Protein AF-A0A924YZQ9-F1 (afdb_monomer_lite)

Radius of gyration: 11.77 Å; chains: 1; bounding box: 32×21×35 Å

pLDDT: mean 90.17, std 10.17, range [48.69, 96.62]

Secondary structure (DSSP, 8-state):
--HHHHHHHHHHHHHHHHHTT-HHHHHHHHHHHHHH-TT-HHHHHHHHHIIIIIS--HHHHHHHHHHHHHHH--

Sequence (74 aa):
MARGTDFAQDYQQAERAYMQGKYEEAAKIVDRLVDDDPQDPSARLLRGHIYCYGLQQYGVAQEQYQTVLNLTSD

Foldseek 3Di:
DCVVVVLVVLQVVLVVCVVVLVLVSSLVSLVVSCVVPVLDLSSLQSNLCSCVPRVVNNVSNVVSVVSSCVSPPD

Structure (mmCIF, N/CA/C/O backbone):
data_AF-A0A924YZQ9-F1
#
_entry.id   AF-A0A924YZQ9-F1
#
loop_
_atom_site.group_PDB
_atom_site.id
_atom_site.type_symbol
_atom_site.label_atom_id
_atom_site.label_alt_id
_atom_site.label_comp_id
_atom_site.label_asym_id
_atom_site.label_entity_id
_atom_site.label_seq_id
_atom_site.pdbx_PDB_ins_code
_atom_site.Cartn_x
_a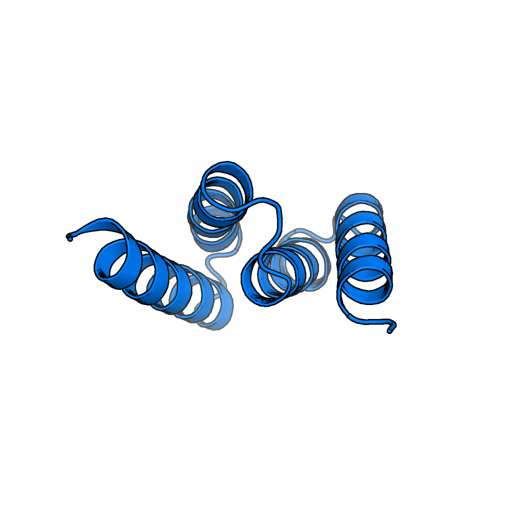tom_site.Cartn_y
_atom_site.Cartn_z
_atom_site.occupancy
_atom_site.B_iso_or_equiv
_atom_site.auth_seq_id
_atom_site.auth_comp_id
_atom_site.auth_asym_id
_atom_site.auth_atom_id
_atom_site.pdbx_PDB_model_num
ATOM 1 N N . MET A 1 1 ? 5.008 -1.306 -27.810 1.00 48.69 1 MET A N 1
ATOM 2 C CA . MET A 1 1 ? 5.808 -0.521 -26.842 1.00 48.69 1 MET A CA 1
ATOM 3 C C . MET A 1 1 ? 4.917 0.242 -25.844 1.00 48.69 1 MET A C 1
ATOM 5 O O . MET A 1 1 ? 5.301 1.311 -25.410 1.00 48.69 1 MET A O 1
ATOM 9 N N . ALA A 1 2 ? 3.741 -0.283 -25.458 1.00 54.78 2 ALA A N 1
ATOM 10 C CA . ALA A 1 2 ? 2.752 0.474 -24.667 1.00 54.78 2 ALA A CA 1
ATOM 11 C C . ALA A 1 2 ? 2.750 0.169 -23.152 1.00 54.78 2 ALA A C 1
ATOM 13 O O . ALA A 1 2 ? 2.192 0.944 -22.387 1.00 54.78 2 ALA A O 1
ATOM 14 N N . ARG A 1 3 ? 3.381 -0.934 -22.715 1.00 60.47 3 ARG A N 1
ATOM 15 C CA . ARG A 1 3 ? 3.293 -1.426 -21.325 1.00 60.47 3 ARG A CA 1
ATOM 16 C C . ARG A 1 3 ? 4.011 -0.540 -20.298 1.00 60.47 3 ARG A C 1
ATOM 18 O O . ARG A 1 3 ? 3.451 -0.260 -19.252 1.00 60.47 3 ARG A O 1
ATOM 25 N N . GLY A 1 4 ? 5.198 -0.016 -20.619 1.00 62.44 4 GLY A N 1
ATOM 26 C CA . GLY A 1 4 ? 5.960 0.819 -19.672 1.00 62.44 4 GLY A CA 1
ATOM 27 C C . GLY A 1 4 ? 5.300 2.166 -19.348 1.00 62.44 4 GLY A C 1
ATOM 28 O O . GLY A 1 4 ? 5.420 2.669 -18.237 1.00 62.44 4 GLY A O 1
ATOM 29 N N . THR A 1 5 ? 4.567 2.742 -20.304 1.00 68.38 5 THR A N 1
ATOM 30 C CA . THR A 1 5 ? 3.795 3.980 -20.106 1.00 68.38 5 THR A CA 1
ATOM 31 C C . THR A 1 5 ? 2.543 3.773 -19.261 1.00 68.38 5 THR A C 1
ATOM 33 O O . THR A 1 5 ? 2.179 4.671 -18.509 1.00 68.38 5 THR A O 1
ATOM 36 N N . ASP A 1 6 ? 1.906 2.607 -19.372 1.00 81.75 6 ASP A N 1
ATOM 37 C CA . ASP A 1 6 ? 0.702 2.263 -18.609 1.00 81.75 6 ASP A CA 1
ATOM 38 C C . ASP A 1 6 ? 1.055 1.998 -17.139 1.00 81.75 6 ASP A C 1
ATOM 40 O O . ASP A 1 6 ? 0.462 2.599 -16.248 1.00 81.75 6 ASP A O 1
ATOM 44 N N . PHE A 1 7 ? 2.137 1.247 -16.896 1.00 87.25 7 PHE A N 1
ATOM 45 C CA . PHE A 1 7 ? 2.649 0.963 -15.553 1.00 87.25 7 PHE A CA 1
ATOM 46 C C . PHE A 1 7 ? 2.955 2.236 -14.754 1.00 87.25 7 PHE A C 1
ATOM 48 O O . PHE A 1 7 ? 2.493 2.402 -13.627 1.00 87.25 7 PHE A O 1
ATOM 55 N N . ALA A 1 8 ? 3.709 3.175 -15.337 1.00 88.88 8 ALA A N 1
ATOM 56 C CA . ALA A 1 8 ? 4.053 4.421 -14.654 1.00 88.88 8 ALA A CA 1
ATOM 57 C C . ALA A 1 8 ? 2.811 5.281 -14.355 1.00 88.88 8 ALA A C 1
ATOM 59 O O . ALA A 1 8 ? 2.737 5.929 -13.310 1.00 88.88 8 ALA A O 1
ATOM 60 N N . GLN A 1 9 ? 1.827 5.281 -15.259 1.00 91.88 9 GLN A N 1
ATOM 61 C CA . GLN A 1 9 ? 0.588 6.032 -15.088 1.00 91.88 9 GLN A CA 1
ATOM 62 C C . GLN A 1 9 ? -0.299 5.420 -13.995 1.00 91.88 9 GLN A C 1
ATOM 64 O O . GLN A 1 9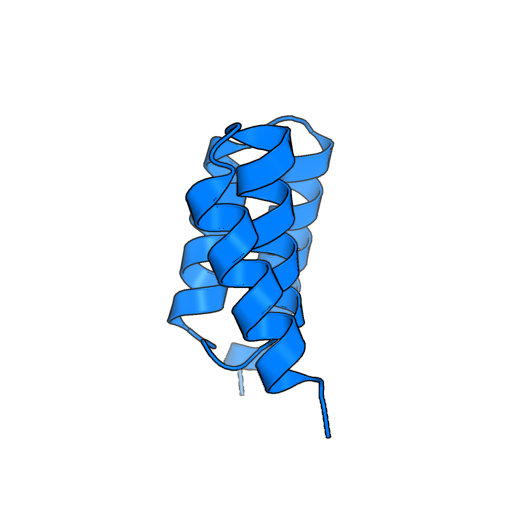 ? -0.804 6.151 -13.140 1.00 91.88 9 GLN A O 1
ATOM 69 N N . ASP A 1 10 ? -0.442 4.095 -13.983 1.00 93.12 10 ASP A N 1
ATOM 70 C CA . ASP A 1 10 ? -1.167 3.362 -12.946 1.00 93.12 10 ASP A CA 1
ATOM 71 C C . ASP A 1 10 ? -0.472 3.503 -11.582 1.00 93.12 10 ASP A C 1
ATOM 73 O O . ASP A 1 10 ? -1.136 3.742 -10.574 1.00 93.12 10 ASP A O 1
ATOM 77 N N . TYR A 1 11 ? 0.864 3.473 -11.534 1.00 94.25 11 TYR A N 1
ATOM 78 C CA . TYR A 1 11 ? 1.623 3.715 -10.302 1.00 94.25 11 TYR A CA 1
ATOM 79 C C . TYR A 1 11 ? 1.323 5.102 -9.723 1.00 94.25 11 TYR A C 1
ATOM 81 O O . TYR A 1 11 ? 0.924 5.232 -8.563 1.00 94.25 11 TYR A O 1
ATOM 89 N N . GLN A 1 12 ? 1.398 6.141 -10.559 1.00 94.94 12 GLN A N 1
ATOM 90 C CA . GLN A 1 12 ? 1.038 7.504 -10.164 1.00 94.94 12 GLN A CA 1
ATOM 91 C C . GLN A 1 12 ? -0.425 7.602 -9.704 1.00 94.94 12 GLN A C 1
ATOM 93 O O . GLN A 1 12 ? -0.746 8.356 -8.782 1.00 94.94 12 GLN A O 1
ATOM 98 N N . GLN A 1 13 ? -1.337 6.859 -10.336 1.00 95.75 13 GLN A N 1
ATOM 99 C CA . GLN A 1 13 ? -2.740 6.836 -9.938 1.00 95.75 13 GLN A CA 1
ATOM 100 C C . GLN A 1 13 ? -2.928 6.182 -8.562 1.00 95.75 13 GLN A C 1
ATOM 102 O O . GLN A 1 13 ? -3.652 6.737 -7.731 1.00 95.75 13 GLN A O 1
ATOM 107 N N . ALA A 1 14 ? -2.251 5.061 -8.299 1.00 96.06 14 ALA A N 1
ATOM 108 C CA . ALA A 1 14 ? -2.267 4.381 -7.008 1.00 96.06 14 ALA A CA 1
ATOM 109 C C . ALA A 1 14 ? -1.733 5.284 -5.887 1.00 96.06 14 ALA A C 1
ATOM 111 O O . ALA A 1 14 ? -2.394 5.437 -4.858 1.00 96.06 14 ALA A O 1
ATOM 112 N N . GLU A 1 15 ? -0.598 5.957 -6.103 1.00 95.12 15 GLU A N 1
ATOM 113 C CA . GLU A 1 15 ? -0.042 6.921 -5.145 1.00 95.12 15 GLU A CA 1
ATOM 114 C C . GLU A 1 15 ? -1.022 8.059 -4.853 1.00 95.12 15 GLU A C 1
ATOM 116 O O . GLU A 1 15 ? -1.292 8.390 -3.697 1.00 95.12 15 GLU A O 1
ATOM 121 N N . ARG A 1 16 ? -1.618 8.644 -5.897 1.00 96.62 16 ARG A N 1
ATOM 122 C CA . ARG A 1 16 ? -2.597 9.724 -5.728 1.00 96.62 16 ARG A CA 1
ATOM 123 C C . ARG A 1 16 ? -3.839 9.263 -4.976 1.00 96.62 16 ARG A C 1
ATOM 125 O O . ARG A 1 16 ? -4.376 10.044 -4.190 1.00 96.62 16 ARG A O 1
ATOM 132 N N . ALA A 1 17 ? -4.329 8.053 -5.235 1.00 96.38 17 ALA A N 1
ATOM 133 C CA . ALA A 1 17 ? -5.462 7.482 -4.513 1.00 96.38 17 ALA A CA 1
ATOM 134 C C . ALA A 1 17 ? -5.106 7.260 -3.034 1.00 96.38 17 ALA A C 1
ATOM 136 O O . ALA A 1 17 ? -5.875 7.658 -2.156 1.00 96.38 17 ALA A O 1
ATOM 137 N N . TYR A 1 18 ? -3.907 6.742 -2.755 1.00 96.12 18 TYR A N 1
ATOM 138 C CA . TYR A 1 18 ? -3.383 6.570 -1.402 1.00 96.12 18 TYR A CA 1
ATOM 139 C C . TYR A 1 18 ? -3.311 7.903 -0.642 1.00 96.12 18 TYR A C 1
ATOM 141 O O . TYR A 1 18 ? -3.857 8.016 0.454 1.00 96.12 18 TYR A O 1
ATOM 149 N N . MET A 1 19 ? -2.747 8.950 -1.254 1.00 94.25 19 MET A N 1
ATOM 150 C CA . MET A 1 19 ? -2.672 10.292 -0.655 1.00 94.25 19 MET A CA 1
ATOM 151 C C . MET A 1 19 ? -4.047 10.931 -0.408 1.00 94.25 19 MET A C 1
ATOM 153 O O . MET A 1 19 ? -4.193 11.755 0.490 1.00 94.25 19 MET A O 1
ATOM 157 N N . GLN A 1 20 ? -5.063 10.565 -1.193 1.00 95.88 20 GLN A N 1
ATOM 158 C CA . GLN A 1 20 ? -6.445 11.025 -1.014 1.00 95.88 20 GLN A CA 1
ATOM 159 C C . GLN A 1 20 ? -7.217 10.223 0.049 1.00 95.88 20 GLN A C 1
ATOM 161 O O . GLN A 1 20 ? -8.405 10.475 0.246 1.00 95.88 20 GLN A O 1
ATOM 166 N N . GLY A 1 21 ? -6.588 9.240 0.702 1.00 94.94 21 GLY A N 1
ATOM 167 C CA . GLY A 1 21 ? -7.251 8.338 1.646 1.00 94.94 21 GLY A CA 1
ATOM 168 C C . GLY A 1 21 ? -8.136 7.279 0.981 1.00 94.94 21 GLY A C 1
ATOM 169 O O . GLY A 1 21 ? -8.878 6.573 1.660 1.00 94.94 21 GLY A O 1
ATOM 170 N N . LYS A 1 22 ? -8.079 7.144 -0.350 1.00 96.62 22 LYS A N 1
ATOM 171 C CA . LYS A 1 22 ? -8.842 6.154 -1.124 1.00 96.62 22 LYS A CA 1
ATOM 172 C C . LYS A 1 22 ? -8.081 4.832 -1.168 1.00 96.62 22 LYS A C 1
ATOM 174 O O . LYS A 1 22 ? -7.641 4.380 -2.223 1.00 96.62 22 LYS A O 1
ATOM 179 N N . TYR A 1 23 ? -7.894 4.223 -0.004 1.00 94.94 23 TYR A N 1
ATOM 180 C CA . TYR A 1 23 ? -7.005 3.073 0.156 1.00 94.94 23 TYR A CA 1
ATOM 181 C C . TYR A 1 23 ? -7.452 1.839 -0.632 1.00 94.94 23 TYR A C 1
ATOM 183 O O . TYR A 1 23 ? -6.617 1.160 -1.215 1.00 94.94 23 TYR A O 1
ATOM 191 N N . GLU A 1 24 ? -8.758 1.580 -0.721 1.00 94.88 24 GLU A N 1
ATOM 192 C CA . GLU A 1 24 ? -9.292 0.464 -1.514 1.00 94.88 24 GLU A CA 1
ATOM 193 C C . GLU A 1 24 ? -9.065 0.645 -3.021 1.00 94.88 24 GLU A C 1
ATOM 195 O O . GLU A 1 24 ? -8.801 -0.319 -3.737 1.00 94.88 24 GLU A O 1
ATOM 200 N N . GLU A 1 25 ? -9.161 1.881 -3.519 1.00 95.75 25 GLU A N 1
ATOM 201 C CA . GLU A 1 25 ? -8.885 2.200 -4.923 1.00 95.75 25 GLU A CA 1
ATOM 202 C C . GLU A 1 25 ? -7.387 2.075 -5.213 1.00 95.75 25 GLU A C 1
ATOM 204 O O . GLU A 1 25 ? -7.000 1.429 -6.186 1.00 95.75 25 GLU A O 1
ATOM 209 N N . ALA A 1 26 ? -6.547 2.607 -4.320 1.00 96.56 26 ALA A N 1
ATOM 210 C CA . ALA A 1 26 ? -5.098 2.471 -4.400 1.00 96.56 26 ALA A CA 1
ATOM 211 C C . ALA A 1 26 ? -4.664 0.995 -4.401 1.00 96.56 26 ALA A C 1
ATOM 213 O O . ALA A 1 26 ? -3.838 0.606 -5.224 1.00 96.56 26 ALA A O 1
ATOM 214 N N . ALA A 1 27 ? -5.266 0.170 -3.535 1.00 95.81 27 ALA A N 1
ATOM 215 C CA . ALA A 1 27 ? -5.001 -1.265 -3.454 1.00 95.81 27 ALA A CA 1
ATOM 216 C C . ALA A 1 27 ? -5.327 -1.967 -4.781 1.00 95.81 27 ALA A C 1
ATOM 218 O O . ALA A 1 27 ? -4.478 -2.633 -5.354 1.00 95.81 27 ALA A O 1
ATOM 219 N N . LYS A 1 28 ? -6.510 -1.724 -5.360 1.00 95.88 28 LYS A N 1
ATOM 220 C CA . LYS A 1 28 ? -6.889 -2.324 -6.654 1.00 95.88 28 LYS A CA 1
ATOM 221 C C . LYS A 1 28 ? -5.921 -1.991 -7.788 1.00 95.88 28 LYS A C 1
ATOM 223 O O . LYS A 1 28 ? -5.706 -2.819 -8.670 1.00 95.88 28 LYS A O 1
ATOM 228 N N . ILE A 1 29 ? -5.392 -0.770 -7.813 1.00 95.50 29 ILE A N 1
ATOM 229 C CA . ILE A 1 29 ? -4.449 -0.359 -8.855 1.00 95.50 29 ILE A CA 1
ATOM 230 C C . ILE A 1 29 ? -3.091 -1.017 -8.609 1.00 95.50 29 ILE A C 1
ATOM 232 O O . ILE A 1 29 ? -2.546 -1.639 -9.516 1.00 95.50 29 ILE A O 1
ATOM 236 N N . VAL A 1 30 ? -2.577 -0.950 -7.380 1.00 94.75 30 VAL A N 1
ATOM 237 C CA . VAL A 1 30 ? -1.257 -1.500 -7.061 1.00 94.75 30 VAL A CA 1
ATOM 238 C C . VAL A 1 30 ? -1.213 -3.031 -7.102 1.00 94.75 30 VAL A C 1
ATOM 240 O O . VAL A 1 30 ? -0.184 -3.588 -7.463 1.00 94.75 30 VAL A O 1
ATOM 243 N N . ASP A 1 31 ? -2.314 -3.730 -6.807 1.00 94.38 31 ASP A N 1
ATOM 244 C CA . ASP A 1 31 ? -2.406 -5.181 -7.013 1.00 94.38 31 ASP A CA 1
ATOM 245 C C . ASP A 1 31 ? -2.240 -5.544 -8.487 1.00 94.38 31 ASP A C 1
ATOM 247 O O . ASP A 1 31 ? -1.523 -6.489 -8.791 1.00 94.38 31 ASP A O 1
ATOM 251 N N . ARG A 1 32 ? -2.832 -4.768 -9.407 1.00 93.19 32 ARG A N 1
ATOM 252 C CA . ARG A 1 32 ? -2.624 -4.981 -10.847 1.00 93.19 32 ARG A CA 1
ATOM 253 C C . ARG A 1 32 ? -1.179 -4.720 -11.258 1.00 93.19 32 ARG A C 1
ATOM 255 O O . ARG A 1 32 ? -0.650 -5.479 -12.055 1.00 93.19 32 ARG A O 1
ATOM 262 N N . LEU A 1 33 ? -0.536 -3.695 -10.696 1.00 92.94 33 LEU A N 1
ATOM 263 C CA . LEU A 1 33 ? 0.877 -3.407 -10.967 1.00 92.94 33 LEU A CA 1
ATOM 264 C C . LEU A 1 33 ? 1.791 -4.549 -10.515 1.00 92.94 33 LEU A C 1
ATOM 266 O O . LEU A 1 33 ? 2.695 -4.928 -11.248 1.00 92.94 33 LEU A O 1
ATOM 270 N N . VAL A 1 34 ? 1.544 -5.109 -9.328 1.00 92.25 34 VAL A N 1
ATOM 271 C CA . VAL A 1 34 ? 2.320 -6.241 -8.798 1.00 92.25 34 VAL A CA 1
ATOM 272 C C . VAL A 1 34 ? 2.000 -7.551 -9.530 1.00 92.25 34 VAL A C 1
ATOM 274 O O . VAL A 1 34 ? 2.860 -8.424 -9.598 1.00 92.25 34 VAL A O 1
ATOM 277 N N . ASP A 1 35 ? 0.790 -7.712 -10.071 1.00 91.00 35 ASP A N 1
ATOM 278 C CA . ASP A 1 35 ? 0.426 -8.859 -10.916 1.00 91.00 35 ASP A CA 1
ATOM 279 C C . ASP A 1 35 ? 1.091 -8.786 -12.302 1.00 91.00 35 ASP A C 1
ATOM 281 O O . ASP A 1 35 ? 1.611 -9.792 -12.783 1.00 91.00 35 ASP A O 1
ATOM 285 N N . ASP A 1 36 ? 1.132 -7.593 -12.914 1.00 90.00 36 ASP A N 1
ATOM 286 C CA . ASP A 1 36 ? 1.778 -7.366 -14.216 1.00 90.00 36 ASP A CA 1
ATOM 287 C C . ASP A 1 36 ? 3.307 -7.458 -14.114 1.00 90.00 36 ASP A C 1
ATOM 289 O O . ASP A 1 36 ? 3.936 -8.142 -14.925 1.00 90.00 36 ASP A O 1
ATOM 293 N N . ASP A 1 37 ? 3.899 -6.840 -13.085 1.00 88.31 37 ASP A N 1
ATOM 294 C CA . ASP A 1 37 ? 5.328 -6.934 -12.796 1.00 88.31 37 ASP A CA 1
ATOM 295 C C . ASP A 1 37 ? 5.592 -7.326 -11.328 1.00 88.31 37 ASP A C 1
ATOM 297 O O . ASP A 1 37 ? 5.782 -6.481 -10.445 1.00 88.31 37 ASP A O 1
ATOM 301 N N . PRO A 1 38 ? 5.640 -8.638 -11.030 1.00 87.12 38 PRO A N 1
ATOM 302 C CA . PRO A 1 38 ? 5.895 -9.122 -9.682 1.00 87.12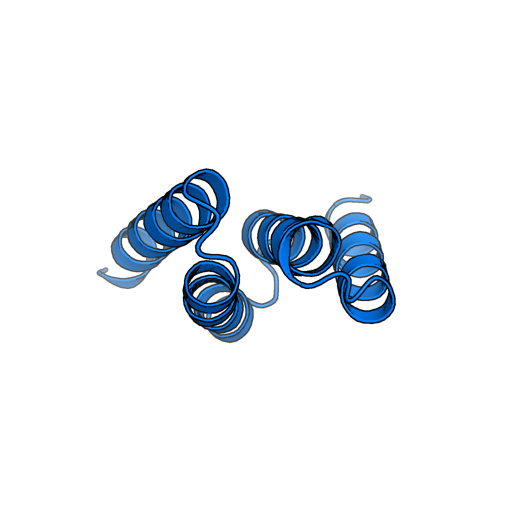 38 PRO A CA 1
ATOM 303 C C . PRO A 1 38 ? 7.358 -8.966 -9.261 1.00 87.12 38 PRO A C 1
ATOM 305 O O . PRO A 1 38 ? 7.688 -9.358 -8.142 1.00 87.12 38 PRO A O 1
ATOM 308 N N . GLN A 1 39 ? 8.258 -8.471 -10.108 1.00 86.44 39 GLN A N 1
ATOM 309 C CA . GLN A 1 39 ? 9.661 -8.265 -9.745 1.00 86.44 39 GLN A CA 1
ATOM 310 C C . GLN A 1 39 ? 9.988 -6.796 -9.497 1.00 86.44 39 GLN A C 1
ATOM 312 O O . GLN A 1 39 ? 11.040 -6.522 -8.925 1.00 86.44 39 GLN A O 1
ATOM 317 N N . ASP A 1 40 ? 9.089 -5.871 -9.834 1.00 89.69 40 ASP A N 1
ATOM 318 C CA . ASP A 1 40 ? 9.270 -4.460 -9.541 1.00 89.69 40 ASP A CA 1
ATOM 319 C C . ASP A 1 40 ? 9.189 -4.192 -8.023 1.00 89.69 40 ASP A C 1
ATOM 321 O O . ASP A 1 40 ? 8.130 -4.342 -7.391 1.00 89.69 40 ASP A O 1
ATOM 325 N N . PRO A 1 41 ? 10.302 -3.778 -7.389 1.00 92.06 41 PRO A N 1
ATOM 326 C CA . PRO A 1 41 ? 10.312 -3.502 -5.960 1.00 92.06 41 PRO A CA 1
ATOM 327 C C . PRO A 1 41 ? 9.477 -2.263 -5.609 1.00 92.06 41 PRO A C 1
ATOM 329 O O . PRO A 1 41 ? 8.958 -2.180 -4.496 1.00 92.06 41 PRO A O 1
ATOM 332 N N . SER A 1 42 ? 9.307 -1.316 -6.536 1.00 92.25 42 SER A N 1
ATOM 333 C CA . SER A 1 42 ? 8.588 -0.058 -6.301 1.00 92.25 42 SER A CA 1
ATOM 334 C C . SER A 1 42 ? 7.088 -0.299 -6.106 1.00 92.25 42 SER A C 1
ATOM 336 O O . SER A 1 42 ? 6.509 0.144 -5.112 1.00 92.25 42 SER A O 1
ATOM 338 N N . ALA A 1 43 ? 6.453 -1.059 -7.001 1.00 93.12 43 ALA A N 1
ATOM 339 C CA . ALA A 1 43 ? 5.047 -1.440 -6.922 1.00 93.12 43 ALA A CA 1
ATOM 340 C C . ALA A 1 43 ? 4.766 -2.279 -5.672 1.00 93.12 43 ALA A C 1
ATOM 342 O O . ALA A 1 43 ? 3.803 -2.011 -4.948 1.00 93.12 43 ALA A O 1
ATOM 343 N N . ARG A 1 44 ? 5.642 -3.240 -5.349 1.00 94.31 44 ARG A N 1
ATOM 344 C CA . ARG A 1 44 ? 5.525 -4.024 -4.109 1.00 94.31 44 ARG A CA 1
ATOM 345 C C . ARG A 1 44 ? 5.655 -3.158 -2.858 1.00 94.31 44 ARG A C 1
ATOM 347 O O . ARG A 1 44 ? 4.899 -3.359 -1.906 1.00 94.31 44 ARG A O 1
ATOM 354 N N . LEU A 1 45 ? 6.561 -2.181 -2.854 1.00 95.31 45 LEU A N 1
ATOM 355 C CA . LEU A 1 45 ? 6.726 -1.246 -1.740 1.00 95.31 45 LEU A CA 1
ATOM 356 C C . LEU A 1 45 ? 5.466 -0.395 -1.546 1.00 95.31 45 LEU A C 1
ATOM 358 O O . LEU A 1 45 ? 4.955 -0.294 -0.428 1.00 95.31 45 LEU A O 1
ATOM 362 N N . LEU A 1 46 ? 4.929 0.168 -2.633 1.00 95.25 46 LEU A N 1
ATOM 363 C CA . LEU A 1 46 ? 3.695 0.951 -2.604 1.00 95.25 46 LEU A CA 1
ATOM 364 C C . LEU A 1 46 ? 2.512 0.108 -2.109 1.00 95.25 46 LEU A C 1
ATOM 366 O O . LEU A 1 46 ? 1.739 0.569 -1.265 1.00 95.25 46 LEU A O 1
ATOM 370 N N . ARG A 1 47 ? 2.409 -1.150 -2.557 1.00 95.56 47 ARG A N 1
ATOM 371 C CA . ARG A 1 47 ? 1.411 -2.108 -2.066 1.00 95.56 47 ARG A CA 1
ATOM 372 C C . ARG A 1 47 ? 1.561 -2.315 -0.567 1.00 95.56 47 ARG A C 1
ATOM 374 O O . ARG A 1 47 ? 0.587 -2.173 0.166 1.00 95.56 47 ARG A O 1
ATOM 381 N N . GLY A 1 48 ? 2.780 -2.554 -0.093 1.00 95.88 48 GLY A N 1
ATOM 382 C CA . GLY A 1 48 ? 3.071 -2.635 1.334 1.00 95.88 48 GLY A CA 1
ATOM 383 C C . GLY A 1 48 ? 2.552 -1.419 2.110 1.00 95.88 48 GLY A C 1
ATOM 384 O O . GLY A 1 48 ? 1.828 -1.592 3.092 1.00 95.88 48 GLY A O 1
ATOM 385 N N . HIS A 1 49 ? 2.832 -0.196 1.646 1.00 95.00 49 HIS A N 1
ATOM 386 C CA . HIS A 1 49 ? 2.374 1.033 2.309 1.00 95.00 49 HIS A CA 1
ATOM 387 C C . HIS A 1 49 ? 0.850 1.157 2.339 1.00 95.00 49 HIS A C 1
ATOM 389 O O . HIS A 1 49 ? 0.284 1.445 3.396 1.00 95.00 49 HIS A O 1
ATOM 395 N N . ILE A 1 50 ? 0.179 0.904 1.213 1.00 95.69 50 ILE A N 1
ATOM 396 C CA . ILE A 1 50 ? -1.283 0.977 1.112 1.00 95.69 50 ILE A CA 1
ATOM 397 C C . ILE A 1 50 ? -1.937 -0.021 2.072 1.00 95.69 50 ILE A C 1
ATOM 399 O O . ILE A 1 50 ? -2.848 0.340 2.819 1.00 95.69 50 ILE A O 1
ATOM 403 N N . TYR A 1 51 ? -1.445 -1.258 2.107 1.00 95.19 51 TYR A N 1
ATOM 404 C CA . TYR A 1 51 ? -1.977 -2.284 2.998 1.00 95.19 51 TYR A CA 1
ATOM 405 C C . TYR A 1 51 ? -1.642 -2.009 4.472 1.00 95.19 51 TYR A C 1
ATOM 407 O O . TYR A 1 51 ? -2.484 -2.248 5.332 1.00 95.19 51 TYR A O 1
ATOM 415 N N . CYS A 1 52 ? -0.468 -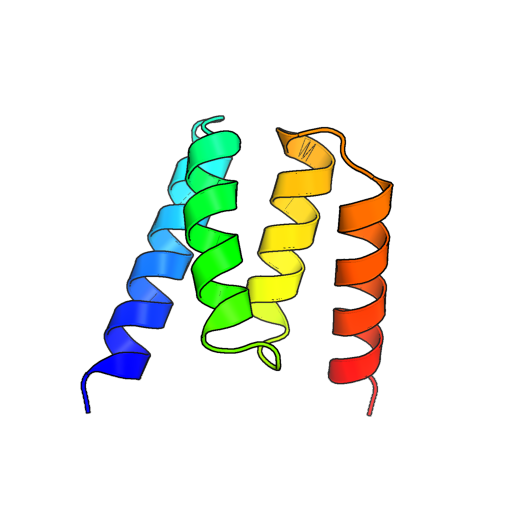1.448 4.777 1.00 95.25 52 CYS A N 1
ATOM 416 C CA . CYS A 1 52 ? -0.044 -1.120 6.142 1.00 95.25 52 CYS A CA 1
ATOM 417 C C . CYS A 1 52 ? -0.835 0.051 6.737 1.00 95.25 52 CYS A C 1
ATOM 419 O O . CYS A 1 52 ? -1.427 -0.065 7.809 1.00 95.25 52 CYS A O 1
ATOM 421 N N . TYR A 1 53 ? -0.835 1.189 6.043 1.00 91.44 53 TYR A N 1
ATOM 422 C CA . TYR A 1 53 ? -1.368 2.447 6.563 1.00 91.44 53 TYR A CA 1
ATOM 423 C C . TYR A 1 53 ? -2.821 2.683 6.165 1.00 91.44 53 TYR A C 1
ATOM 425 O O . TYR A 1 53 ? -3.565 3.299 6.922 1.00 91.44 53 TYR A O 1
ATOM 433 N N . GLY A 1 54 ? -3.229 2.191 4.994 1.00 91.81 54 GLY A N 1
ATOM 434 C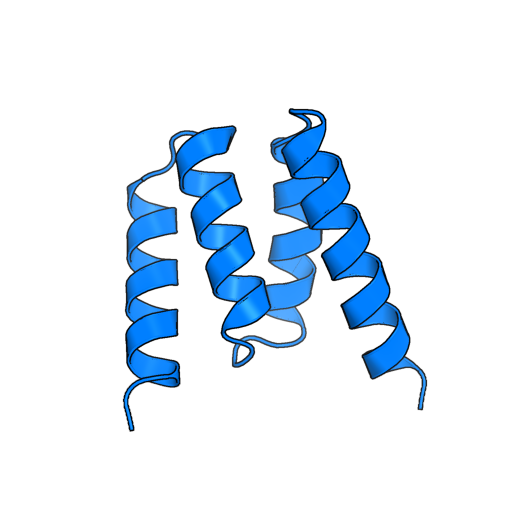 CA . GLY A 1 54 ? -4.575 2.393 4.475 1.00 91.81 54 GLY A CA 1
ATOM 435 C C . GLY A 1 54 ? -5.574 1.338 4.937 1.00 91.81 54 GLY A C 1
ATOM 436 O O . GLY A 1 54 ? -6.654 1.673 5.414 1.00 91.81 54 GLY A O 1
ATOM 437 N N . LEU A 1 55 ? -5.209 0.060 4.806 1.00 92.69 55 LEU A N 1
ATOM 438 C CA . LEU A 1 55 ? -6.097 -1.071 5.119 1.00 92.69 55 LEU A CA 1
ATOM 439 C C . LEU A 1 55 ? -5.784 -1.756 6.457 1.00 92.69 55 LEU A C 1
ATOM 441 O O . LEU A 1 55 ? -6.504 -2.671 6.852 1.00 92.69 55 LEU A O 1
ATOM 445 N N . GLN A 1 56 ? -4.719 -1.337 7.149 1.00 93.38 56 GLN A N 1
ATOM 446 C CA . GLN A 1 56 ? -4.256 -1.918 8.420 1.00 93.38 56 GLN A CA 1
ATOM 447 C C . GLN A 1 56 ? -4.002 -3.439 8.363 1.00 93.38 56 GLN A C 1
ATOM 449 O O . GLN A 1 56 ? -4.061 -4.148 9.367 1.00 93.38 56 GLN A O 1
ATOM 454 N N . GLN A 1 57 ? -3.687 -3.957 7.177 1.00 94.31 57 GLN A N 1
ATOM 455 C CA . GLN A 1 57 ? -3.335 -5.352 6.935 1.00 94.31 57 GLN A CA 1
ATOM 456 C C . GLN A 1 57 ? -1.821 -5.534 7.026 1.00 94.31 57 GLN A C 1
ATOM 458 O O . GLN A 1 57 ? -1.115 -5.743 6.037 1.00 94.31 5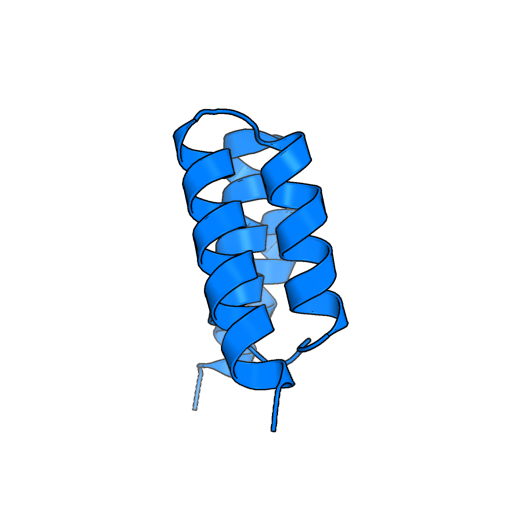7 GLN A O 1
ATOM 463 N N . TYR A 1 58 ? -1.318 -5.467 8.254 1.00 92.94 58 TYR A N 1
ATOM 464 C CA . TYR A 1 58 ? 0.117 -5.504 8.535 1.00 92.94 58 TYR A CA 1
ATOM 465 C C . TYR A 1 58 ? 0.803 -6.793 8.063 1.00 92.94 58 TYR A C 1
ATOM 467 O O . TYR A 1 58 ? 1.948 -6.739 7.628 1.00 92.94 58 TYR A O 1
ATOM 475 N N . GLY A 1 59 ? 0.102 -7.934 8.082 1.00 93.69 59 GLY A N 1
ATOM 476 C CA . GLY A 1 59 ? 0.649 -9.206 7.595 1.00 93.69 59 GLY A CA 1
ATOM 477 C C . GLY A 1 59 ? 0.982 -9.172 6.101 1.00 93.69 59 GLY A C 1
ATOM 478 O O . GLY A 1 59 ? 2.083 -9.549 5.707 1.00 93.69 59 GLY A O 1
ATOM 479 N N . VAL A 1 60 ? 0.068 -8.636 5.284 1.00 91.25 60 VAL A N 1
ATOM 480 C CA . VAL A 1 60 ? 0.290 -8.466 3.839 1.00 91.25 60 VAL A CA 1
ATOM 481 C C . VAL A 1 60 ? 1.428 -7.480 3.601 1.00 91.25 60 VAL A C 1
ATOM 483 O O . VAL A 1 60 ? 2.328 -7.753 2.811 1.00 91.25 60 VAL A O 1
ATOM 486 N N . ALA A 1 61 ? 1.429 -6.356 4.319 1.00 94.19 61 ALA A N 1
ATOM 487 C CA . ALA A 1 61 ? 2.468 -5.346 4.175 1.00 94.19 61 ALA A CA 1
ATOM 488 C C . ALA A 1 61 ? 3.869 -5.881 4.501 1.00 94.19 61 ALA A C 1
ATOM 490 O O . ALA A 1 61 ? 4.805 -5.654 3.737 1.00 94.19 61 ALA A O 1
ATOM 491 N N . GLN A 1 62 ? 4.006 -6.630 5.597 1.00 94.69 62 GLN A N 1
ATOM 492 C CA . GLN A 1 62 ? 5.276 -7.218 6.012 1.00 94.69 62 GLN A CA 1
ATOM 493 C C . GLN A 1 62 ? 5.832 -8.184 4.958 1.00 94.69 62 GLN A C 1
ATOM 495 O O . GLN A 1 62 ? 7.020 -8.124 4.647 1.00 94.69 62 GLN A O 1
ATOM 500 N N . GLU A 1 63 ? 4.985 -9.038 4.379 1.00 93.94 63 GLU A N 1
ATOM 501 C CA . GLU A 1 63 ? 5.389 -9.946 3.300 1.00 93.94 63 GLU A CA 1
ATOM 502 C C . GLU A 1 63 ? 5.896 -9.177 2.071 1.00 93.94 63 GLU A C 1
ATOM 504 O O . GLU A 1 63 ? 6.933 -9.526 1.495 1.00 93.94 63 GLU A O 1
ATOM 509 N N . GLN A 1 64 ? 5.207 -8.093 1.694 1.00 93.38 64 GLN A N 1
ATOM 510 C CA . GLN A 1 64 ? 5.639 -7.263 0.572 1.00 93.38 64 GLN A CA 1
ATOM 511 C C . GLN A 1 64 ? 6.989 -6.604 0.848 1.00 93.38 64 GLN A C 1
ATOM 513 O O . GLN A 1 64 ? 7.883 -6.703 0.010 1.00 93.38 64 GLN A O 1
ATOM 518 N N . TYR A 1 65 ? 7.183 -6.005 2.026 1.00 93.69 65 TYR A N 1
ATOM 519 C CA . TYR A 1 65 ? 8.463 -5.386 2.378 1.00 93.69 65 TYR A CA 1
ATOM 520 C C . TYR A 1 65 ? 9.604 -6.394 2.422 1.00 93.69 65 TYR A C 1
ATOM 522 O O . TYR A 1 65 ? 10.678 -6.110 1.900 1.00 93.69 65 TYR A O 1
ATOM 530 N N . GLN A 1 66 ? 9.380 -7.584 2.984 1.00 94.31 66 GLN A N 1
ATOM 531 C CA . GLN A 1 66 ? 10.399 -8.630 2.994 1.00 94.31 66 GLN A CA 1
ATOM 532 C C . GLN A 1 66 ? 10.784 -9.045 1.572 1.00 94.31 66 GLN A C 1
ATOM 534 O O . GLN A 1 66 ? 11.962 -9.245 1.284 1.00 94.31 66 GLN A O 1
ATOM 539 N N . THR A 1 67 ? 9.804 -9.139 0.673 1.00 92.12 67 THR A N 1
ATOM 540 C CA . THR A 1 67 ? 10.065 -9.458 -0.732 1.00 92.12 67 THR A CA 1
ATOM 541 C C . THR A 1 67 ? 10.853 -8.345 -1.418 1.00 92.12 67 THR A C 1
ATOM 543 O O . THR A 1 67 ? 11.827 -8.635 -2.099 1.00 92.12 67 THR A O 1
ATOM 546 N N . VAL A 1 68 ? 10.494 -7.077 -1.195 1.00 93.69 68 VAL A N 1
ATOM 547 C CA . VAL A 1 68 ? 11.246 -5.921 -1.716 1.00 93.69 68 VAL A CA 1
ATOM 548 C C . VAL A 1 68 ? 12.688 -5.936 -1.220 1.00 93.69 68 VAL A C 1
ATOM 550 O O . VAL A 1 68 ? 13.603 -5.767 -2.021 1.00 93.69 68 VAL A O 1
ATOM 553 N N . LEU A 1 69 ? 12.905 -6.185 0.074 1.00 93.00 69 LEU A N 1
ATOM 554 C CA . LEU A 1 69 ? 14.247 -6.310 0.641 1.00 93.00 69 LEU A CA 1
ATOM 555 C C . LEU A 1 69 ? 15.026 -7.436 -0.038 1.00 93.00 69 LEU A C 1
ATOM 557 O O . LEU A 1 69 ? 16.166 -7.220 -0.423 1.00 93.00 69 LEU A O 1
ATOM 561 N N . ASN A 1 70 ? 14.412 -8.598 -0.259 1.00 91.88 70 ASN A N 1
ATOM 562 C CA . ASN A 1 70 ? 15.065 -9.716 -0.945 1.00 91.88 70 ASN A CA 1
ATOM 563 C C . ASN A 1 70 ? 15.382 -9.414 -2.420 1.00 91.88 70 ASN A C 1
ATOM 565 O O . ASN A 1 70 ? 16.375 -9.911 -2.932 1.00 91.88 70 ASN A O 1
ATOM 569 N N . LEU A 1 71 ? 14.547 -8.626 -3.105 1.00 89.31 71 LEU A N 1
ATOM 570 C CA . LEU A 1 71 ? 14.750 -8.235 -4.507 1.00 89.31 71 LEU A CA 1
ATOM 571 C C . LEU A 1 71 ? 15.805 -7.131 -4.678 1.00 89.31 71 LEU A C 1
ATOM 573 O O . LEU A 1 71 ? 16.374 -6.997 -5.756 1.00 89.31 71 LEU A O 1
ATOM 577 N N . THR A 1 72 ? 16.030 -6.322 -3.641 1.00 85.81 72 THR A N 1
ATOM 578 C CA . THR A 1 72 ? 16.935 -5.156 -3.673 1.00 85.81 72 THR A CA 1
ATOM 579 C C . THR A 1 72 ? 18.241 -5.374 -2.914 1.00 85.81 72 THR A C 1
ATOM 581 O O . THR A 1 72 ? 19.159 -4.569 -3.054 1.00 85.81 72 THR A O 1
ATOM 584 N N . SER A 1 73 ? 18.332 -6.440 -2.117 1.00 75.56 73 SER A N 1
ATOM 585 C CA . SER A 1 73 ? 19.568 -6.859 -1.455 1.00 75.56 73 SER A CA 1
ATOM 586 C C . SER A 1 73 ? 20.415 -7.665 -2.444 1.00 75.56 73 SER A C 1
ATOM 588 O O . SER A 1 73 ? 20.136 -8.842 -2.666 1.00 75.56 73 SER A O 1
ATOM 590 N N . ASP A 1 74 ? 21.404 -6.995 -3.040 1.00 56.44 74 ASP A N 1
ATOM 591 C CA . ASP A 1 74 ? 22.548 -7.569 -3.776 1.00 56.44 74 ASP A CA 1
ATOM 592 C C . ASP A 1 74 ? 23.686 -7.929 -2.804 1.00 56.44 74 ASP A C 1
ATOM 594 O O . ASP A 1 74 ? 24.027 -7.070 -1.951 1.00 56.44 74 ASP A O 1
#